Protein AF-A0A832LZ53-F1 (afdb_monomer)

Sequence (100 aa):
MDFEFILLSDTSSAKSMGSGDYKLNYEFEFPSDVISTNGNKAGANKVEWFKTVADLKEDIKMTATVKSDKKKCGLFGLELPIIILTGLSFFYVTRKKFKK

pLDDT: mean 80.63, std 11.54, range [45.47, 93.81]

Secondary structure (DSSP, 8-state):
-EEEEEEPP-HHHHTSTTTTT-EEEEEEE-SS-EEEESSEESSSSEEEEEEEGGGGGS-EEEEEEE-------TTTSSHHHHHHHHHHHHHHHHHHHTT-

Radius of gyration: 28.02 Å; Cα contacts (8 Å, |Δi|>4): 147; chains: 1; bounding box: 64×18×78 Å

Structure (mmCIF, N/CA/C/O backbone):
data_AF-A0A832LZ53-F1
#
_entry.id   AF-A0A832LZ53-F1
#
loop_
_atom_site.group_PDB
_atom_site.id
_atom_site.type_symbol
_atom_site.label_atom_id
_atom_site.label_alt_id
_atom_site.label_comp_id
_atom_site.label_asym_id
_atom_site.label_entity_id
_atom_site.label_seq_id
_atom_site.pdbx_PDB_ins_code
_atom_site.Cartn_x
_atom_site.Cartn_y
_atom_site.Cartn_z
_atom_site.occupancy
_atom_site.B_iso_or_equiv
_atom_site.auth_seq_id
_atom_site.auth_comp_id
_atom_site.auth_asym_id
_atom_site.auth_atom_id
_atom_site.pdbx_PDB_model_num
ATOM 1 N N . MET A 1 1 ? -2.874 -1.726 12.327 1.00 80.75 1 MET A N 1
ATOM 2 C CA . MET A 1 1 ? -2.403 -3.034 11.844 1.00 80.75 1 MET A CA 1
ATOM 3 C C . MET A 1 1 ? -1.465 -2.722 10.714 1.00 80.75 1 MET A C 1
ATOM 5 O O . MET A 1 1 ? -1.859 -1.955 9.843 1.00 80.75 1 MET A O 1
ATOM 9 N N . ASP A 1 2 ? -0.249 -3.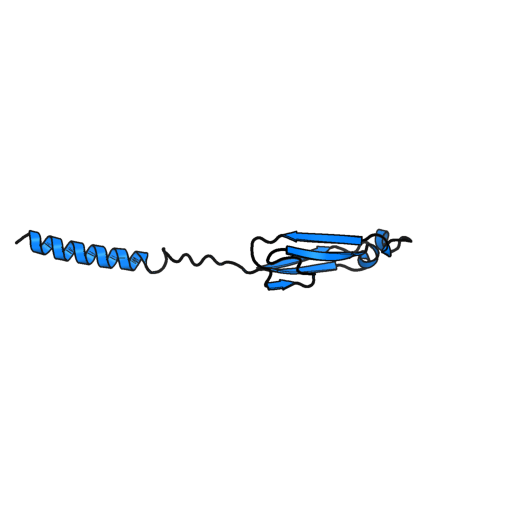238 10.776 1.00 86.44 2 ASP A N 1
ATOM 10 C CA . ASP A 1 2 ? 0.758 -2.953 9.763 1.00 86.44 2 ASP A CA 1
ATOM 11 C C . ASP A 1 2 ? 0.772 -4.091 8.748 1.00 86.44 2 ASP A C 1
ATOM 13 O O . ASP A 1 2 ? 0.799 -5.267 9.111 1.00 86.44 2 ASP A O 1
ATOM 17 N N . PHE A 1 3 ? 0.657 -3.716 7.481 1.00 87.94 3 PHE A N 1
ATOM 18 C CA . PHE A 1 3 ? 0.726 -4.586 6.324 1.00 87.94 3 PHE A CA 1
ATOM 19 C C . PHE A 1 3 ? 2.061 -4.347 5.626 1.00 87.94 3 PHE A C 1
ATOM 21 O O . PHE A 1 3 ? 2.421 -3.204 5.333 1.00 87.94 3 PHE A O 1
ATOM 28 N N . GLU A 1 4 ? 2.768 -5.434 5.344 1.00 90.50 4 GLU A N 1
ATOM 29 C CA . GLU A 1 4 ? 3.988 -5.438 4.550 1.00 90.50 4 GLU A CA 1
ATOM 30 C C . GLU A 1 4 ? 3.881 -6.549 3.510 1.00 90.50 4 GLU A C 1
ATOM 32 O O . GLU A 1 4 ? 3.619 -7.707 3.837 1.00 90.50 4 GLU A O 1
ATOM 37 N N . PHE A 1 5 ? 4.088 -6.180 2.253 1.00 89.56 5 PHE A N 1
ATOM 38 C CA . PHE A 1 5 ? 4.231 -7.107 1.148 1.00 89.56 5 PHE A CA 1
ATOM 39 C C . PHE A 1 5 ? 5.556 -6.828 0.452 1.00 89.56 5 PHE A C 1
ATOM 41 O O . PHE A 1 5 ? 5.847 -5.690 0.081 1.00 89.56 5 PHE A O 1
ATOM 48 N N . ILE A 1 6 ? 6.365 -7.869 0.280 1.00 90.56 6 ILE A N 1
ATOM 49 C CA . ILE A 1 6 ? 7.663 -7.772 -0.381 1.00 90.56 6 ILE A CA 1
ATOM 50 C C . ILE A 1 6 ? 7.568 -8.513 -1.703 1.00 90.56 6 ILE A C 1
ATOM 52 O O . ILE A 1 6 ? 7.327 -9.719 -1.735 1.00 90.56 6 ILE A O 1
ATOM 56 N N . LEU A 1 7 ? 7.785 -7.782 -2.788 1.00 87.00 7 LEU A N 1
ATOM 57 C CA . LEU A 1 7 ? 8.028 -8.371 -4.089 1.00 87.00 7 LEU A CA 1
ATOM 58 C C . LEU A 1 7 ? 9.534 -8.567 -4.248 1.00 87.00 7 LEU A C 1
ATOM 60 O O . LEU A 1 7 ? 10.297 -7.603 -4.189 1.00 87.00 7 LEU A O 1
ATOM 64 N N . LEU A 1 8 ? 9.944 -9.820 -4.417 1.00 87.06 8 LEU A N 1
ATOM 65 C CA . LEU A 1 8 ? 11.346 -10.168 -4.612 1.00 87.06 8 LEU A CA 1
ATOM 66 C C . LEU A 1 8 ? 11.853 -9.637 -5.952 1.00 87.06 8 LEU A C 1
ATOM 68 O O . LEU A 1 8 ? 11.109 -9.567 -6.932 1.00 87.06 8 LEU A O 1
ATOM 72 N N . SER A 1 9 ? 13.135 -9.299 -5.975 1.00 87.56 9 SER A N 1
ATOM 73 C CA . SER A 1 9 ? 13.832 -8.904 -7.189 1.00 87.56 9 SER A CA 1
ATOM 74 C C . SER A 1 9 ? 13.781 -9.993 -8.265 1.00 87.56 9 SER A C 1
ATOM 76 O O . SER A 1 9 ? 14.037 -11.174 -8.027 1.00 87.56 9 SER A O 1
ATOM 78 N N . ASP A 1 10 ? 13.495 -9.564 -9.490 1.00 82.94 10 ASP A N 1
ATOM 79 C CA . ASP A 1 10 ? 13.601 -10.357 -10.707 1.00 82.94 10 ASP A CA 1
ATOM 80 C C . ASP A 1 10 ? 14.523 -9.633 -11.691 1.00 82.94 10 ASP A C 1
ATOM 82 O O . ASP A 1 10 ? 14.119 -8.874 -12.577 1.00 82.94 10 ASP A O 1
ATOM 86 N N . THR A 1 11 ? 15.818 -9.892 -11.518 1.00 78.94 11 THR A N 1
ATOM 87 C CA . THR A 1 11 ? 16.865 -9.296 -12.352 1.00 78.94 11 THR A CA 1
ATOM 88 C C . THR A 1 11 ? 16.879 -9.836 -13.782 1.00 78.94 11 THR A C 1
ATOM 90 O O . THR A 1 11 ? 17.459 -9.189 -14.655 1.00 78.94 11 THR A O 1
ATOM 93 N N . SER A 1 12 ? 16.253 -10.992 -14.032 1.00 79.69 12 SER A N 1
ATOM 94 C CA . SER A 1 12 ? 16.148 -11.582 -15.369 1.00 79.69 12 SER A CA 1
ATOM 95 C C . SER A 1 12 ? 15.192 -10.749 -16.215 1.00 79.69 12 SER A C 1
ATOM 97 O O . SER A 1 12 ? 15.553 -10.287 -17.298 1.00 79.69 12 SER A O 1
ATOM 99 N N . SER A 1 13 ? 14.010 -10.471 -15.667 1.00 75.12 13 SER A N 1
ATOM 100 C CA . SER A 1 13 ? 12.989 -9.660 -16.330 1.00 75.12 13 SER A CA 1
ATOM 101 C C . SER A 1 13 ? 13.340 -8.166 -16.328 1.00 75.12 13 SER A C 1
ATOM 103 O O . SER A 1 13 ? 13.089 -7.468 -17.307 1.00 75.12 13 SER A O 1
ATOM 105 N N . ALA A 1 14 ? 13.993 -7.652 -15.279 1.00 77.25 14 ALA A N 1
ATOM 106 C CA . ALA A 1 14 ? 14.347 -6.231 -15.194 1.00 77.25 14 ALA A CA 1
ATOM 107 C C . ALA A 1 14 ? 15.411 -5.790 -16.220 1.00 77.25 14 ALA A C 1
ATOM 109 O O . ALA A 1 14 ? 15.422 -4.630 -16.636 1.00 77.25 14 ALA A O 1
ATOM 110 N N . LYS A 1 15 ? 16.306 -6.697 -16.644 1.00 79.44 15 LYS A N 1
ATOM 111 C CA . LYS A 1 15 ? 17.420 -6.398 -17.568 1.00 79.44 15 LYS A CA 1
ATOM 112 C C . LYS A 1 15 ? 17.055 -6.502 -19.052 1.00 79.44 15 LYS A C 1
ATOM 114 O O . LYS A 1 15 ? 17.879 -6.144 -19.893 1.00 79.44 15 LYS A O 1
ATOM 119 N N . SER A 1 16 ? 15.861 -6.987 -19.396 1.00 81.12 16 SER A N 1
ATOM 120 C CA . SER A 1 16 ? 15.435 -7.075 -20.795 1.00 81.12 16 SER A CA 1
ATOM 121 C C . SER A 1 16 ? 15.192 -5.686 -21.392 1.00 81.12 16 SER A C 1
ATOM 123 O O . SER A 1 16 ? 14.628 -4.815 -20.728 1.00 81.12 16 SER A O 1
ATOM 125 N N . MET A 1 17 ? 15.567 -5.479 -22.658 1.00 70.50 17 MET A N 1
ATOM 126 C CA . MET A 1 17 ? 15.229 -4.250 -23.386 1.00 70.50 17 MET A CA 1
ATOM 127 C C . MET A 1 17 ? 13.705 -4.048 -23.400 1.00 70.50 17 MET A C 1
ATOM 129 O O . MET A 1 17 ? 12.969 -4.959 -23.768 1.00 70.50 17 MET A O 1
ATOM 133 N N . GLY A 1 18 ? 13.241 -2.867 -22.982 1.00 74.75 18 GLY A N 1
ATOM 134 C CA . GLY A 1 18 ? 11.812 -2.538 -22.874 1.00 74.75 18 GLY A CA 1
ATOM 135 C C . GLY A 1 18 ? 11.174 -2.828 -21.508 1.00 74.75 18 GLY A C 1
ATOM 136 O O . GLY A 1 18 ? 9.987 -2.585 -21.329 1.00 74.75 18 GLY A O 1
ATOM 137 N N . SER A 1 19 ? 11.930 -3.289 -20.503 1.00 75.19 19 SER A N 1
ATOM 138 C CA . SER A 1 19 ? 11.408 -3.505 -19.137 1.00 75.19 19 SER A CA 1
ATOM 139 C C . SER A 1 19 ? 10.844 -2.234 -18.477 1.00 75.19 19 SER A C 1
ATOM 141 O O . SER A 1 19 ? 9.981 -2.314 -17.604 1.00 75.19 19 SER A O 1
ATOM 143 N N . GLY A 1 20 ? 11.286 -1.050 -18.908 1.00 79.06 20 GLY A N 1
ATOM 144 C CA . GLY A 1 20 ? 10.729 0.235 -18.471 1.00 79.06 20 GLY A CA 1
ATOM 145 C C . GLY A 1 20 ? 9.356 0.563 -19.071 1.00 79.06 20 GLY A C 1
ATOM 146 O O . GLY A 1 20 ? 8.624 1.369 -18.499 1.00 79.06 20 GLY A O 1
ATOM 147 N N . ASP A 1 21 ? 8.983 -0.077 -20.182 1.00 83.31 21 ASP A N 1
ATOM 148 C CA . ASP A 1 21 ? 7.712 0.172 -20.873 1.00 83.31 21 ASP A CA 1
ATOM 149 C C . ASP A 1 21 ? 6.551 -0.597 -20.222 1.00 83.31 21 ASP A C 1
ATOM 151 O O . ASP A 1 21 ? 5.388 -0.190 -20.300 1.00 83.31 21 ASP A O 1
ATOM 155 N N . TYR A 1 22 ? 6.865 -1.690 -19.521 1.00 83.88 22 TYR A N 1
ATOM 156 C CA . TYR A 1 22 ? 5.892 -2.502 -18.800 1.00 83.88 22 TYR A CA 1
ATOM 1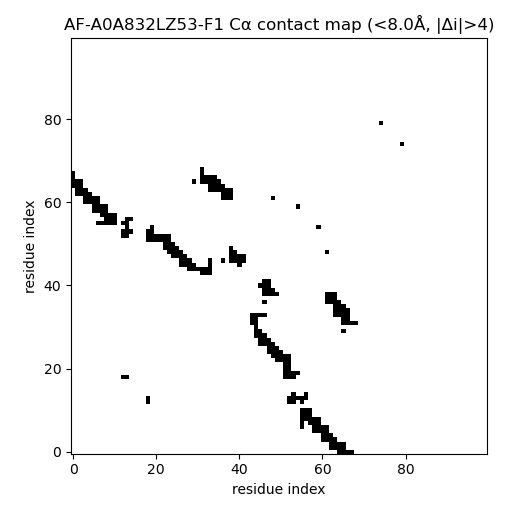57 C C . TYR A 1 22 ? 5.638 -1.934 -17.403 1.00 83.88 22 TYR A C 1
ATOM 159 O O . TYR A 1 22 ? 6.464 -2.043 -16.492 1.00 83.88 22 TYR A O 1
ATOM 167 N N . LYS A 1 23 ? 4.453 -1.343 -17.235 1.00 88.69 23 LYS A N 1
ATOM 168 C CA . LYS A 1 23 ? 3.962 -0.824 -15.956 1.00 88.69 23 LYS A CA 1
ATOM 169 C C . LYS A 1 23 ? 3.292 -1.935 -15.156 1.00 88.69 23 LYS A C 1
ATOM 171 O O . LYS A 1 23 ? 2.404 -2.623 -15.653 1.00 88.69 23 LYS A O 1
ATOM 176 N N . LEU A 1 24 ? 3.692 -2.061 -13.902 1.00 87.38 24 LEU A N 1
ATOM 177 C CA . LEU A 1 24 ? 3.092 -2.929 -12.904 1.00 87.38 24 LEU A CA 1
ATOM 178 C C . LEU A 1 24 ? 2.251 -2.055 -11.976 1.00 87.38 24 LEU A C 1
ATOM 180 O O . LEU A 1 24 ? 2.771 -1.128 -11.352 1.00 87.38 24 LEU A O 1
ATOM 184 N N . ASN A 1 25 ? 0.952 -2.333 -11.910 1.00 91.50 25 ASN A N 1
ATOM 185 C CA . ASN A 1 25 ? 0.055 -1.686 -10.963 1.00 91.50 25 ASN A CA 1
ATOM 186 C C . ASN A 1 25 ? -0.382 -2.709 -9.918 1.00 91.50 25 ASN A C 1
ATOM 188 O O . ASN A 1 25 ? -1.006 -3.713 -10.261 1.00 91.50 25 ASN A O 1
ATOM 192 N N . TYR A 1 26 ? -0.049 -2.448 -8.659 1.00 89.69 26 TYR A N 1
ATOM 193 C CA . TYR A 1 26 ? -0.502 -3.249 -7.532 1.00 89.69 26 TYR A CA 1
ATOM 194 C C . TYR A 1 26 ? -1.575 -2.479 -6.778 1.00 89.69 26 T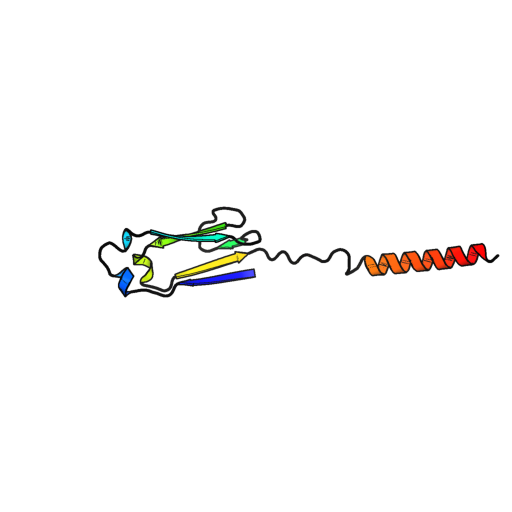YR A C 1
ATOM 196 O O . TYR A 1 26 ? -1.275 -1.467 -6.151 1.00 89.69 26 TYR A O 1
ATOM 204 N N . GLU A 1 27 ? -2.808 -2.974 -6.817 1.00 92.31 27 GLU A N 1
ATOM 205 C CA . GLU A 1 27 ? -3.926 -2.423 -6.054 1.00 92.31 27 GLU A CA 1
ATOM 206 C C . GLU A 1 27 ? -4.237 -3.348 -4.876 1.00 92.31 27 GLU A C 1
ATOM 208 O O . GLU A 1 27 ? -4.437 -4.552 -5.051 1.00 92.31 27 GLU A O 1
ATOM 213 N N . PHE A 1 28 ? -4.290 -2.778 -3.674 1.00 89.88 28 PHE A N 1
ATOM 214 C CA . PHE A 1 28 ? -4.748 -3.476 -2.479 1.00 89.88 28 PHE A CA 1
ATOM 215 C C . PHE A 1 28 ? -5.923 -2.729 -1.854 1.00 89.88 28 PHE A C 1
ATOM 217 O O . PHE A 1 28 ? -5.860 -1.524 -1.590 1.00 89.88 28 PHE A O 1
ATOM 224 N N . GLU A 1 29 ? -6.986 -3.480 -1.577 1.00 90.31 29 GLU A N 1
ATOM 225 C CA . GLU A 1 29 ? -8.165 -3.008 -0.862 1.00 90.31 29 GLU A CA 1
ATOM 226 C C . GLU A 1 29 ? -8.153 -3.556 0.567 1.00 90.31 29 GLU A C 1
ATOM 228 O O . GLU A 1 29 ? -8.055 -4.763 0.801 1.00 90.31 29 GLU A O 1
ATOM 233 N N . PHE A 1 30 ? -8.223 -2.647 1.533 1.00 88.44 30 PHE A N 1
ATOM 234 C CA . PHE A 1 30 ? -8.152 -2.946 2.954 1.00 88.44 30 PHE A CA 1
ATOM 235 C C . PHE A 1 30 ? -9.541 -2.856 3.603 1.00 88.44 30 PHE A C 1
ATOM 237 O O . PHE A 1 30 ? -10.401 -2.097 3.159 1.00 88.44 30 PHE A O 1
ATOM 244 N N . PRO A 1 31 ? -9.785 -3.602 4.695 1.00 85.31 31 PRO A N 1
ATOM 245 C CA . PRO A 1 31 ? -11.093 -3.632 5.352 1.00 85.31 31 PRO A CA 1
ATOM 246 C C . PRO A 1 31 ? -11.431 -2.366 6.161 1.00 85.31 31 PRO A C 1
ATOM 248 O O . PRO A 1 31 ? -12.547 -2.250 6.660 1.00 85.31 31 PRO A O 1
ATOM 251 N N . SER A 1 32 ? -10.481 -1.448 6.353 1.00 86.75 32 SER A N 1
ATOM 252 C CA . SER A 1 32 ? -10.663 -0.187 7.085 1.00 86.75 32 SER A CA 1
ATOM 253 C C . SER A 1 32 ? -9.730 0.883 6.505 1.00 86.75 32 SER A C 1
ATOM 255 O O . SER A 1 32 ? -8.959 0.615 5.579 1.00 86.75 32 SER A O 1
ATOM 257 N N . ASP A 1 33 ? -9.803 2.094 7.048 1.00 87.38 33 ASP A N 1
ATOM 258 C CA . ASP A 1 33 ? -9.081 3.256 6.541 1.00 87.38 33 ASP A CA 1
ATOM 259 C C . ASP A 1 33 ? -7.561 3.077 6.624 1.00 87.38 33 ASP A C 1
ATOM 261 O O . ASP A 1 33 ? -7.000 2.671 7.649 1.00 87.38 33 ASP A O 1
ATOM 265 N N . VAL A 1 34 ? -6.866 3.461 5.559 1.00 88.25 34 VAL A N 1
ATOM 266 C CA . VAL A 1 34 ? -5.407 3.448 5.492 1.00 88.25 34 VAL A CA 1
ATOM 267 C C . VAL A 1 34 ? -4.874 4.738 6.107 1.00 88.25 34 VAL A C 1
ATOM 269 O O . VAL A 1 34 ? -5.055 5.837 5.581 1.00 88.25 34 VAL A O 1
ATOM 272 N N . ILE A 1 35 ? -4.161 4.611 7.222 1.00 88.00 35 ILE A N 1
ATOM 273 C CA . ILE A 1 35 ? -3.564 5.726 7.961 1.00 88.00 35 ILE A CA 1
ATOM 274 C C . ILE A 1 35 ? -2.296 6.199 7.246 1.00 88.00 35 ILE A C 1
ATOM 276 O O . ILE A 1 35 ? -2.166 7.381 6.931 1.00 88.00 35 ILE A O 1
ATOM 280 N N . SER A 1 36 ? -1.398 5.272 6.915 1.00 87.75 36 SER A N 1
ATOM 281 C CA . SER A 1 36 ? -0.100 5.558 6.293 1.00 87.75 36 SER A CA 1
ATOM 282 C C . SER A 1 36 ? 0.220 4.526 5.217 1.00 87.75 36 SER A C 1
ATOM 284 O O . SER A 1 36 ? -0.200 3.380 5.331 1.00 87.75 36 SER A O 1
ATOM 286 N N . THR A 1 37 ? 0.937 4.921 4.170 1.00 91.81 37 THR A N 1
ATOM 287 C CA . THR A 1 37 ? 1.439 4.009 3.137 1.00 91.81 37 THR A CA 1
ATOM 288 C C . THR A 1 37 ? 2.606 4.642 2.382 1.00 91.81 37 THR A C 1
ATOM 290 O O . THR A 1 37 ? 2.706 5.867 2.327 1.00 91.81 37 THR A O 1
ATOM 293 N N . ASN A 1 38 ? 3.480 3.816 1.801 1.00 91.56 38 ASN A N 1
ATOM 294 C CA . ASN A 1 38 ? 4.499 4.252 0.843 1.00 91.56 38 ASN A CA 1
ATOM 295 C C . ASN A 1 38 ? 4.016 4.230 -0.626 1.00 91.56 38 ASN A C 1
ATOM 297 O O . ASN A 1 38 ? 4.825 4.433 -1.532 1.00 91.56 38 ASN A O 1
ATOM 301 N N . GLY A 1 39 ? 2.732 3.938 -0.859 1.00 89.06 39 GLY A N 1
ATOM 302 C CA . GLY A 1 39 ? 2.070 3.985 -2.163 1.00 89.06 39 GLY A CA 1
ATOM 303 C C . GLY A 1 39 ? 1.181 5.215 -2.342 1.00 89.06 39 GLY A C 1
ATOM 304 O O . GLY A 1 39 ? 1.198 6.150 -1.540 1.00 89.06 39 GLY A O 1
ATOM 305 N N . ASN A 1 40 ? 0.378 5.205 -3.402 1.00 90.06 40 ASN A N 1
ATOM 306 C CA . ASN A 1 40 ? -0.628 6.224 -3.662 1.00 90.06 40 ASN A CA 1
ATOM 307 C C . ASN A 1 40 ? -1.973 5.819 -3.042 1.00 90.06 40 ASN A C 1
ATOM 309 O O . ASN A 1 40 ? -2.435 4.695 -3.229 1.00 90.06 40 ASN A O 1
ATOM 313 N N . LYS A 1 41 ? -2.629 6.727 -2.316 1.00 87.88 41 LYS A N 1
ATOM 314 C CA . LYS A 1 41 ? -3.974 6.469 -1.782 1.00 87.88 41 LYS A CA 1
ATOM 315 C C . LYS A 1 41 ? -5.010 6.784 -2.859 1.00 87.88 41 LYS A C 1
ATOM 317 O O . LYS A 1 41 ? -5.282 7.950 -3.125 1.00 87.88 41 LYS A O 1
ATOM 322 N N . ALA A 1 42 ? -5.608 5.745 -3.436 1.00 85.69 42 ALA A N 1
ATOM 323 C CA . ALA A 1 42 ? -6.694 5.861 -4.415 1.00 85.69 42 ALA A CA 1
ATOM 324 C C . ALA A 1 42 ? -8.091 5.958 -3.764 1.00 85.69 42 ALA A C 1
ATOM 326 O O . ALA A 1 42 ? -9.102 6.110 -4.444 1.00 85.69 42 ALA A O 1
ATOM 327 N N . GLY A 1 43 ? -8.163 5.880 -2.432 1.00 85.69 43 GLY A N 1
ATOM 328 C CA . GLY A 1 43 ? -9.387 6.015 -1.646 1.00 85.69 43 GLY A CA 1
ATOM 329 C C . GLY A 1 43 ? -9.100 5.943 -0.145 1.00 85.69 43 GLY A C 1
ATOM 330 O O . GLY A 1 43 ? -7.942 5.897 0.271 1.00 85.69 43 GLY A O 1
ATOM 331 N N . ALA A 1 44 ? -10.149 5.913 0.681 1.00 84.62 44 ALA A N 1
ATOM 332 C CA . ALA A 1 44 ? -10.005 5.805 2.139 1.00 84.62 44 ALA A CA 1
ATOM 333 C C . ALA A 1 44 ? -9.352 4.474 2.560 1.00 84.62 44 ALA A C 1
ATOM 335 O O . ALA A 1 44 ? -8.525 4.423 3.467 1.00 84.62 44 ALA A O 1
ATOM 336 N N . ASN A 1 45 ? -9.681 3.411 1.835 1.00 88.44 45 ASN A N 1
ATOM 337 C CA . ASN A 1 45 ? -9.363 2.019 2.123 1.00 88.44 45 ASN A CA 1
ATOM 338 C C . ASN A 1 45 ? -8.633 1.320 0.958 1.00 88.44 45 ASN A C 1
ATOM 340 O O . ASN A 1 45 ? -8.474 0.102 0.971 1.00 88.44 45 ASN A O 1
ATOM 344 N N . LYS A 1 46 ? -8.164 2.079 -0.041 1.00 90.94 46 LYS A N 1
ATOM 345 C CA . LYS A 1 46 ? -7.453 1.562 -1.220 1.00 90.94 46 LYS A CA 1
ATOM 346 C C . LYS A 1 46 ? -6.082 2.198 -1.383 1.00 90.94 46 LYS A C 1
ATOM 348 O O . LYS A 1 46 ? -5.941 3.417 -1.250 1.00 90.94 46 LYS A O 1
ATOM 353 N N . VAL A 1 47 ? -5.094 1.372 -1.714 1.00 92.06 47 VAL A N 1
ATOM 354 C CA . VAL A 1 47 ? -3.732 1.814 -2.030 1.00 92.06 47 VAL A CA 1
ATOM 355 C C . VAL A 1 47 ? -3.273 1.204 -3.343 1.00 92.06 47 VAL A C 1
ATOM 357 O O . VAL A 1 47 ? -3.457 0.011 -3.577 1.00 92.06 47 VAL A O 1
ATOM 360 N N . GLU A 1 48 ? -2.640 2.034 -4.161 1.00 93.81 48 GLU A N 1
ATOM 361 C CA . GLU A 1 48 ? -2.045 1.672 -5.438 1.00 93.81 48 GLU A CA 1
ATOM 362 C C . GLU A 1 48 ? -0.531 1.893 -5.401 1.00 93.81 48 GLU A C 1
ATOM 364 O O . GLU A 1 48 ? -0.041 2.941 -4.969 1.00 93.81 48 GLU A O 1
ATOM 369 N N . TRP A 1 49 ? 0.226 0.925 -5.905 1.00 93.25 49 TRP 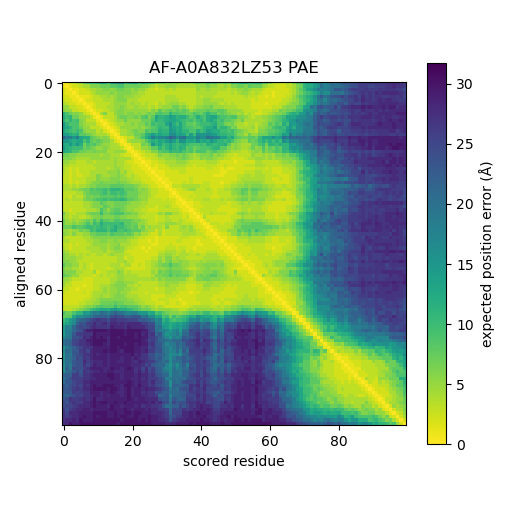A N 1
ATOM 370 C CA . TRP A 1 49 ? 1.655 1.066 -6.146 1.00 93.25 49 TRP A CA 1
ATOM 371 C C . TRP A 1 49 ? 1.946 0.913 -7.629 1.00 93.25 49 TRP A C 1
ATOM 373 O O . TRP A 1 49 ? 1.799 -0.163 -8.207 1.00 93.25 49 TRP A O 1
ATOM 383 N N . PHE A 1 50 ? 2.432 2.002 -8.216 1.00 91.62 50 PHE A N 1
ATOM 384 C CA . PHE A 1 50 ? 2.896 2.037 -9.593 1.00 91.62 50 PHE A CA 1
ATO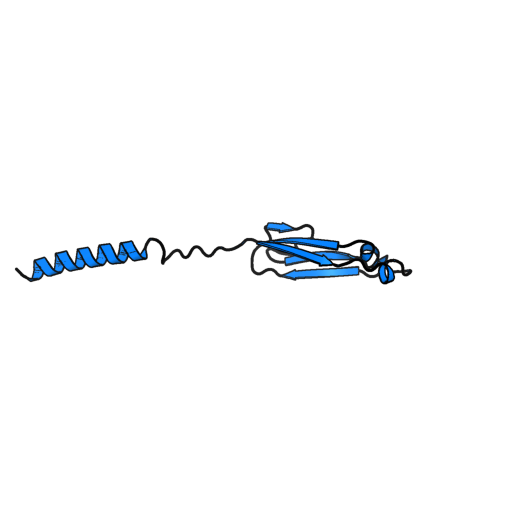M 385 C C . PHE A 1 50 ? 4.391 1.748 -9.630 1.00 91.62 50 PHE A C 1
ATOM 387 O O . PHE A 1 50 ? 5.194 2.482 -9.047 1.00 91.62 50 PHE A O 1
ATOM 394 N N . LYS A 1 51 ? 4.755 0.665 -10.308 1.00 89.38 51 LYS A N 1
ATOM 395 C CA . LYS A 1 51 ? 6.133 0.233 -10.543 1.00 89.38 51 LYS A CA 1
ATOM 396 C C . LYS A 1 51 ? 6.322 -0.107 -12.013 1.00 89.38 51 LYS A C 1
ATOM 398 O O . LYS A 1 51 ? 5.367 -0.168 -12.783 1.00 89.38 51 LYS A O 1
ATOM 403 N N . THR A 1 52 ? 7.560 -0.330 -12.408 1.00 88.38 52 THR A N 1
ATOM 404 C CA . THR A 1 52 ? 7.916 -0.869 -13.720 1.00 88.38 52 THR A CA 1
ATOM 405 C C . THR A 1 52 ? 8.623 -2.205 -13.556 1.00 88.38 52 THR A C 1
ATOM 407 O O . THR A 1 52 ? 9.155 -2.507 -12.487 1.00 88.38 52 THR A O 1
ATOM 410 N N . VAL A 1 53 ? 8.665 -3.016 -14.613 1.00 84.94 53 VAL A N 1
ATOM 411 C CA . VAL A 1 53 ? 9.455 -4.261 -14.596 1.00 84.94 53 VAL A CA 1
ATOM 412 C C . VAL A 1 53 ? 10.946 -3.955 -14.390 1.00 84.94 53 VAL A C 1
ATOM 414 O O . VAL A 1 53 ? 11.649 -4.724 -13.742 1.00 84.94 53 VAL A O 1
ATOM 417 N N . ALA A 1 54 ? 11.425 -2.793 -14.843 1.00 86.06 54 ALA A N 1
ATOM 418 C CA . ALA A 1 54 ? 12.783 -2.317 -14.568 1.00 86.06 54 ALA A CA 1
ATOM 419 C C . ALA A 1 54 ? 13.070 -2.090 -13.066 1.00 86.06 54 ALA A C 1
ATOM 421 O O . ALA A 1 54 ? 14.216 -2.238 -12.631 1.00 86.06 54 ALA A O 1
ATOM 422 N N . ASP A 1 55 ? 12.050 -1.767 -12.263 1.00 83.50 55 ASP A N 1
ATOM 423 C CA . ASP A 1 55 ? 12.195 -1.563 -10.815 1.00 83.50 55 ASP A CA 1
ATOM 424 C C . ASP A 1 55 ? 12.394 -2.878 -10.047 1.00 83.50 55 ASP A C 1
ATOM 426 O O . ASP A 1 55 ? 12.858 -2.849 -8.911 1.00 83.50 55 ASP A O 1
ATOM 430 N N . LEU A 1 56 ? 12.134 -4.034 -10.676 1.00 86.06 56 LEU A N 1
ATOM 431 C CA . LEU A 1 56 ? 12.353 -5.366 -10.091 1.00 86.06 56 LEU A CA 1
ATOM 432 C C . LEU A 1 56 ? 13.835 -5.754 -9.989 1.00 86.06 56 LEU A C 1
ATOM 434 O O . LEU A 1 56 ? 14.163 -6.874 -9.608 1.00 86.06 56 LEU A O 1
ATOM 438 N N . LYS A 1 57 ? 14.759 -4.851 -10.321 1.00 85.50 57 LYS A N 1
ATOM 439 C CA . LYS A 1 57 ? 16.196 -5.039 -10.071 1.00 85.50 57 LYS A CA 1
ATOM 440 C C . LYS A 1 57 ? 16.530 -5.189 -8.579 1.00 85.50 57 LYS A C 1
ATOM 442 O O . LYS A 1 57 ? 17.567 -5.757 -8.251 1.00 85.50 57 LYS A O 1
ATOM 447 N N . GLU A 1 58 ? 15.665 -4.674 -7.710 1.00 87.00 58 GLU A N 1
ATOM 448 C CA . GLU A 1 58 ? 15.776 -4.687 -6.252 1.00 87.00 58 GLU A CA 1
ATOM 449 C C . GLU A 1 58 ? 14.441 -5.130 -5.640 1.00 87.00 58 GLU A C 1
ATOM 451 O O . GLU A 1 58 ? 13.399 -5.090 -6.296 1.00 87.00 58 GLU A O 1
ATOM 456 N N . ASP A 1 59 ? 14.468 -5.563 -4.381 1.00 89.19 59 ASP A N 1
ATOM 457 C CA . ASP A 1 59 ? 13.256 -5.976 -3.680 1.00 89.19 59 ASP A CA 1
ATOM 458 C C . ASP A 1 59 ? 12.349 -4.765 -3.424 1.00 89.19 59 ASP A C 1
ATOM 460 O O . ASP A 1 59 ? 12.751 -3.762 -2.824 1.00 89.19 59 ASP A O 1
ATOM 464 N N . ILE A 1 60 ? 11.087 -4.869 -3.834 1.00 88.81 60 ILE A N 1
ATOM 465 C CA . ILE A 1 60 ? 10.106 -3.799 -3.672 1.00 88.81 60 ILE A CA 1
ATOM 466 C C . ILE A 1 60 ? 9.272 -4.082 -2.428 1.00 88.81 60 ILE A C 1
ATOM 468 O O . ILE A 1 60 ? 8.489 -5.029 -2.381 1.00 88.81 60 ILE A O 1
ATOM 472 N N . LYS A 1 61 ? 9.402 -3.214 -1.423 1.00 90.56 61 LYS A N 1
ATOM 473 C CA . LYS A 1 61 ? 8.583 -3.259 -0.207 1.00 90.56 61 LYS A CA 1
ATOM 474 C C . LYS A 1 61 ? 7.364 -2.359 -0.359 1.00 90.56 61 LYS A C 1
ATOM 476 O O . LYS A 1 61 ? 7.503 -1.153 -0.558 1.00 90.56 61 LYS A O 1
ATOM 481 N N . MET A 1 62 ? 6.177 -2.932 -0.239 1.00 91.75 62 MET A N 1
ATOM 482 C CA . MET A 1 62 ? 4.893 -2.236 -0.232 1.00 91.75 62 MET A CA 1
ATOM 483 C C . MET A 1 62 ? 4.332 -2.291 1.183 1.00 91.75 62 MET A C 1
ATOM 485 O O . MET A 1 62 ? 4.085 -3.371 1.717 1.00 91.75 62 MET A O 1
ATOM 489 N N . THR A 1 63 ? 4.181 -1.128 1.814 1.00 92.19 63 THR A N 1
ATOM 490 C CA . THR A 1 63 ? 3.776 -1.031 3.218 1.00 92.19 63 THR A CA 1
ATOM 491 C C . THR A 1 63 ? 2.545 -0.154 3.379 1.00 92.19 63 THR A C 1
ATOM 493 O O . THR A 1 63 ? 2.404 0.903 2.753 1.00 92.19 63 THR A O 1
ATOM 496 N N . ALA A 1 64 ? 1.630 -0.592 4.239 1.00 90.94 64 ALA A N 1
ATOM 497 C CA . ALA A 1 64 ? 0.439 0.163 4.597 1.00 90.94 64 ALA A CA 1
ATOM 498 C C . ALA A 1 64 ? 0.087 -0.055 6.071 1.00 90.94 64 ALA A C 1
ATOM 500 O O . ALA A 1 64 ? 0.044 -1.177 6.561 1.00 90.94 64 ALA A O 1
ATOM 501 N N . THR A 1 65 ? -0.217 1.022 6.783 1.00 89.31 65 THR A N 1
ATOM 502 C CA . THR A 1 65 ? -0.768 0.971 8.136 1.00 89.31 65 THR A CA 1
ATOM 503 C C . THR A 1 65 ? -2.264 1.205 8.046 1.00 89.31 65 THR A C 1
ATOM 505 O O . THR A 1 65 ? -2.715 2.302 7.713 1.00 89.31 65 THR A O 1
ATOM 508 N N . VAL A 1 66 ? -3.038 0.178 8.377 1.00 87.75 66 VAL A N 1
ATOM 509 C CA . VAL A 1 66 ? -4.502 0.207 8.374 1.00 87.75 66 VAL A CA 1
ATOM 510 C C . VAL A 1 66 ? -5.010 0.467 9.784 1.00 87.75 66 VAL A C 1
ATOM 512 O O . VAL A 1 66 ? -4.486 -0.067 10.775 1.00 87.75 66 VAL A O 1
ATOM 515 N N . LYS A 1 67 ? -6.057 1.280 9.890 1.00 85.75 67 LYS A N 1
ATOM 516 C CA . LYS A 1 67 ? -6.754 1.532 11.142 1.00 85.75 67 LYS A CA 1
ATOM 517 C C . LYS A 1 67 ? -7.332 0.217 11.648 1.00 85.75 67 LYS A C 1
ATOM 519 O O . LYS A 1 67 ? -8.124 -0.451 10.996 1.00 85.75 67 LYS A O 1
ATOM 524 N N . SER A 1 68 ? -6.868 -0.203 12.819 1.00 74.62 68 SER A N 1
ATOM 525 C CA . SER A 1 68 ? -7.467 -1.349 13.484 1.00 74.62 68 SER A CA 1
ATOM 526 C C . SER A 1 68 ? -8.688 -0.825 14.214 1.00 74.62 68 SER A C 1
ATOM 528 O O . SER A 1 68 ? -8.555 -0.218 15.280 1.00 74.62 68 SER A O 1
ATOM 530 N N . ASP A 1 69 ? -9.868 -1.045 13.643 1.00 62.94 69 ASP A N 1
ATOM 531 C CA . ASP A 1 69 ? -11.112 -0.934 14.391 1.00 62.94 69 ASP A CA 1
ATOM 532 C C . ASP A 1 69 ? -11.128 -2.065 15.418 1.00 62.94 69 ASP A C 1
ATOM 534 O O . ASP A 1 69 ? -11.747 -3.116 15.246 1.00 62.94 69 ASP A O 1
ATOM 538 N N . LYS A 1 70 ? -10.406 -1.858 16.524 1.00 58.78 70 LYS A N 1
ATOM 539 C CA . LYS A 1 70 ? -10.692 -2.551 17.771 1.00 58.78 70 LYS A CA 1
ATOM 540 C C . LYS A 1 70 ? -12.114 -2.141 18.114 1.00 58.78 70 LYS A C 1
ATOM 542 O O . LYS A 1 70 ? -12.316 -1.099 18.735 1.00 58.78 70 LYS A O 1
ATOM 547 N N . LYS A 1 71 ? -13.096 -2.920 17.649 1.00 56.62 71 LYS A N 1
ATOM 548 C CA . LYS A 1 71 ? -14.489 -2.816 18.071 1.00 56.62 71 LYS A CA 1
ATOM 549 C C . LYS A 1 71 ? -14.455 -2.816 19.593 1.00 56.62 71 LYS A C 1
ATOM 551 O O . LYS A 1 71 ? -14.231 -3.851 20.214 1.00 56.62 71 LYS A O 1
ATOM 556 N N . LYS A 1 72 ? -14.577 -1.638 20.206 1.00 52.88 72 LYS A N 1
ATOM 557 C CA . LYS A 1 72 ? -14.787 -1.538 21.643 1.00 52.88 72 LYS A CA 1
ATOM 558 C C . LYS A 1 72 ? -16.117 -2.244 21.861 1.00 52.88 72 LYS A C 1
ATOM 560 O O . LYS A 1 72 ? -17.142 -1.750 21.403 1.00 52.88 72 LYS A O 1
ATOM 565 N N . CYS A 1 73 ? -16.086 -3.434 22.458 1.00 57.41 73 CYS A N 1
ATOM 566 C CA . CYS A 1 73 ? -17.266 -4.168 22.904 1.00 57.41 73 CYS A CA 1
ATOM 567 C C . CYS A 1 73 ? -17.980 -3.324 23.971 1.00 57.41 73 CYS A C 1
ATOM 569 O O . CYS A 1 73 ? -17.821 -3.549 25.166 1.00 57.41 73 CYS A O 1
ATOM 571 N N . GLY A 1 74 ? -18.703 -2.295 23.528 1.00 52.22 74 GLY A N 1
ATOM 572 C CA . GLY A 1 74 ? -19.231 -1.224 24.370 1.00 52.22 74 GLY A CA 1
ATOM 573 C C . GLY A 1 74 ? -20.369 -1.655 25.285 1.00 52.22 74 GLY A C 1
ATOM 574 O O . GLY A 1 74 ? -20.679 -0.931 26.217 1.00 52.22 74 GLY A O 1
ATOM 575 N N . LEU A 1 75 ? -20.949 -2.842 25.074 1.00 58.31 75 LEU A N 1
ATOM 576 C CA . LEU A 1 75 ? -22.150 -3.264 25.798 1.00 58.31 75 LEU A CA 1
ATOM 577 C C . LEU A 1 75 ? -21.917 -4.367 26.844 1.00 58.31 75 LEU A C 1
ATOM 579 O O . LEU A 1 75 ? -22.755 -4.562 27.715 1.00 58.31 75 LEU A O 1
ATOM 583 N N . PHE A 1 76 ? -20.779 -5.072 26.805 1.00 59.38 76 PHE A N 1
ATOM 584 C CA . PHE A 1 76 ? -20.539 -6.239 27.674 1.00 59.38 76 PHE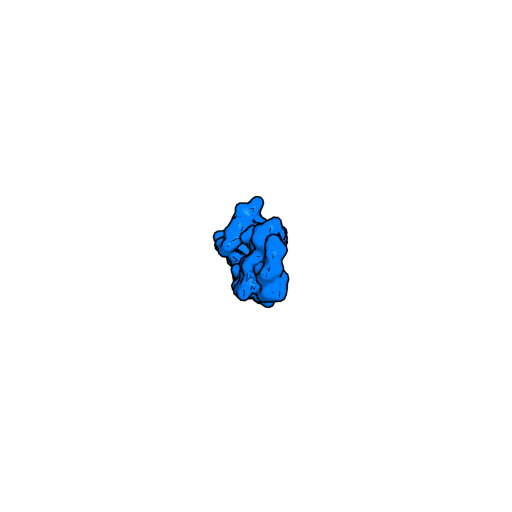 A CA 1
ATOM 585 C C . PHE A 1 76 ? -19.531 -5.998 28.808 1.00 59.38 76 PHE A C 1
ATOM 587 O O . PHE A 1 76 ? -19.488 -6.784 29.747 1.00 59.38 76 PHE A O 1
ATOM 594 N N . GLY A 1 77 ? -18.718 -4.937 28.744 1.00 59.66 77 GLY A N 1
ATOM 595 C CA . GLY A 1 77 ? -17.592 -4.760 29.672 1.00 59.66 77 GLY A CA 1
ATOM 596 C C . GLY A 1 77 ? -17.917 -4.039 30.983 1.00 59.66 77 GLY A C 1
ATOM 597 O O . GLY A 1 77 ? -17.356 -4.389 32.016 1.00 59.66 77 GLY A O 1
ATOM 598 N N . LEU A 1 78 ? -18.797 -3.033 30.955 1.00 61.50 78 LEU A N 1
ATOM 599 C CA . LEU A 1 78 ? -19.025 -2.162 32.118 1.00 61.50 78 LEU A CA 1
ATOM 600 C C . LEU A 1 78 ? -20.505 -1.876 32.391 1.00 61.50 78 LEU A C 1
ATOM 602 O O . LEU A 1 78 ? -20.899 -1.798 33.549 1.00 61.50 78 LEU A O 1
ATOM 606 N N . GLU A 1 79 ? -21.348 -1.800 31.360 1.00 62.34 79 GLU A N 1
ATOM 607 C CA . GLU A 1 79 ? -22.770 -1.478 31.549 1.00 62.34 79 GLU A CA 1
ATOM 608 C C . GLU A 1 79 ? -23.618 -2.685 31.972 1.00 62.34 79 GLU A C 1
ATOM 610 O O . GLU A 1 79 ? -24.512 -2.555 32.807 1.00 62.34 79 GLU A O 1
ATOM 615 N N . LEU A 1 80 ? -23.300 -3.885 31.477 1.00 72.69 80 LEU A N 1
ATOM 616 C CA . LEU A 1 80 ?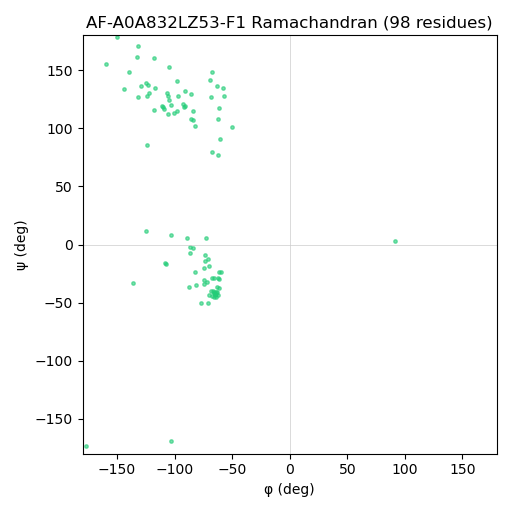 -24.049 -5.108 31.787 1.00 72.69 80 LEU A CA 1
ATOM 617 C C . LEU A 1 80 ? -24.027 -5.473 33.292 1.00 72.69 80 LEU A C 1
ATOM 619 O O . LEU A 1 80 ? -25.092 -5.750 33.848 1.00 72.69 80 LEU A O 1
ATOM 623 N N . PRO A 1 81 ? -22.881 -5.391 34.003 1.00 74.44 81 PRO A N 1
ATOM 624 C CA . PRO A 1 81 ? -22.843 -5.570 35.457 1.00 74.44 81 PRO A CA 1
ATOM 625 C C . PRO A 1 81 ? -23.671 -4.527 36.223 1.00 74.44 81 PRO A C 1
ATOM 627 O O . PRO A 1 81 ? -24.321 -4.860 37.215 1.00 74.44 81 PRO A O 1
ATOM 630 N N . ILE A 1 82 ? -23.685 -3.272 35.758 1.00 79.12 82 ILE A N 1
ATOM 631 C CA . ILE A 1 82 ? -24.408 -2.167 36.406 1.00 79.12 82 ILE A CA 1
ATOM 632 C C . ILE A 1 82 ? -25.923 -2.351 36.259 1.00 79.12 82 ILE A C 1
ATOM 634 O O . ILE A 1 82 ? -26.660 -2.193 37.235 1.00 79.12 82 ILE A O 1
ATOM 638 N N . ILE A 1 83 ? -26.398 -2.739 35.072 1.00 80.06 83 ILE A N 1
ATOM 639 C CA . ILE A 1 83 ? -27.823 -3.008 34.812 1.00 80.06 83 ILE A CA 1
ATOM 640 C C . ILE A 1 83 ? -28.317 -4.187 35.663 1.00 80.06 83 ILE A C 1
ATOM 642 O O . ILE A 1 83 ? -29.396 -4.123 36.251 1.00 80.06 83 ILE A O 1
ATOM 646 N N . ILE A 1 84 ? -27.513 -5.246 35.801 1.00 81.44 84 ILE A N 1
ATOM 647 C CA . ILE A 1 84 ? -27.870 -6.397 36.644 1.00 81.44 84 ILE A CA 1
ATOM 648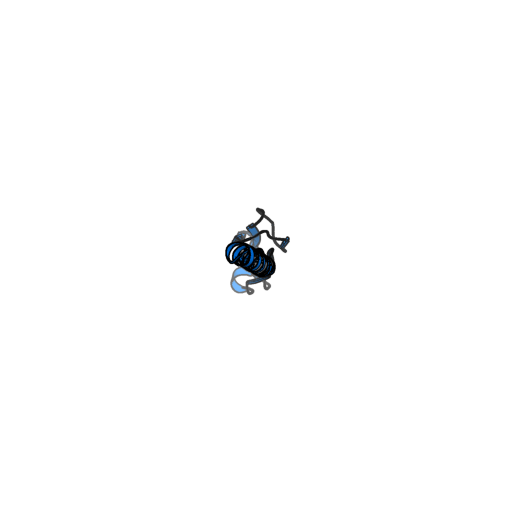 C C . ILE A 1 84 ? -27.932 -5.999 38.128 1.00 81.44 84 ILE A C 1
ATOM 650 O O . ILE A 1 84 ? -28.896 -6.345 38.815 1.00 81.44 84 ILE A O 1
ATOM 654 N N . LEU A 1 85 ? -26.947 -5.248 38.633 1.00 81.31 85 LEU A N 1
ATOM 655 C CA . LEU A 1 85 ? -26.915 -4.810 40.036 1.00 81.31 85 LEU A CA 1
ATOM 656 C C . LEU A 1 85 ? -28.074 -3.866 40.387 1.00 81.31 85 LEU A C 1
ATOM 658 O O . LEU A 1 85 ? -28.708 -4.016 41.436 1.00 81.31 85 LEU A O 1
ATOM 662 N N . THR A 1 86 ? -28.382 -2.913 39.508 1.00 83.44 86 THR A N 1
ATOM 663 C CA . THR A 1 86 ? -29.512 -1.986 39.686 1.00 83.44 86 THR A CA 1
ATOM 664 C C . THR A 1 86 ? -30.860 -2.705 39.572 1.00 83.44 86 THR A C 1
ATOM 666 O O . THR A 1 86 ? -31.748 -2.476 40.393 1.00 83.44 86 THR A O 1
ATOM 669 N N . GLY A 1 87 ? -31.001 -3.654 38.643 1.00 82.12 87 GLY A N 1
ATOM 670 C CA . GLY A 1 87 ? -32.207 -4.476 38.513 1.00 82.12 87 GLY A CA 1
ATOM 671 C C . GLY A 1 87 ? -32.466 -5.366 39.735 1.00 82.12 87 GLY A C 1
ATOM 672 O O . GLY A 1 87 ? -33.583 -5.405 40.254 1.00 82.12 87 GLY A O 1
ATOM 673 N N . LEU A 1 88 ? -31.431 -6.038 40.251 1.00 83.12 88 LEU A N 1
ATOM 674 C CA . LEU A 1 88 ? -31.538 -6.901 41.434 1.00 83.12 88 LEU A CA 1
ATOM 675 C C . LEU A 1 88 ? -31.874 -6.119 42.708 1.00 83.12 88 LEU A C 1
ATOM 677 O O . LEU A 1 88 ? -32.715 -6.553 43.499 1.00 83.12 88 LEU A O 1
ATOM 681 N N . SER A 1 89 ? -31.252 -4.956 42.904 1.00 82.19 89 SER A N 1
ATOM 682 C CA . SER A 1 89 ? -31.536 -4.095 44.057 1.00 82.19 89 SER A CA 1
ATOM 683 C C . SER A 1 89 ? -32.962 -3.537 44.013 1.00 82.19 89 SER A C 1
ATOM 685 O O . SER A 1 89 ? -33.664 -3.575 45.028 1.00 82.19 89 SER A O 1
ATOM 687 N N . PHE A 1 90 ? -33.450 -3.126 42.838 1.00 81.25 90 PHE A N 1
ATOM 688 C CA . PHE A 1 90 ? -34.835 -2.680 42.670 1.00 81.25 90 PHE A CA 1
ATOM 689 C C . PHE A 1 90 ? -35.849 -3.809 42.915 1.00 81.25 90 PHE A C 1
ATOM 691 O O . PHE A 1 90 ? -36.848 -3.618 43.618 1.00 81.25 90 PHE A O 1
ATOM 698 N N . PHE A 1 91 ? -35.576 -5.015 42.409 1.00 81.44 91 PHE A N 1
ATOM 699 C CA . PHE A 1 91 ? -36.427 -6.187 42.630 1.00 81.44 91 PHE A CA 1
ATOM 700 C C . PHE A 1 91 ? -36.483 -6.590 44.112 1.00 81.44 91 PHE A C 1
ATOM 702 O O . PHE A 1 91 ? -37.549 -6.901 44.644 1.00 81.44 91 PHE A O 1
ATOM 709 N N . TYR A 1 92 ? -35.355 -6.536 44.820 1.00 79.75 92 TYR A N 1
ATOM 710 C CA . TYR A 1 92 ? -35.306 -6.857 46.246 1.00 79.75 92 TYR A CA 1
ATOM 711 C C . TYR A 1 92 ? -36.111 -5.864 47.101 1.00 79.75 92 TYR A C 1
ATOM 713 O O . TYR A 1 92 ? -36.874 -6.274 47.980 1.00 79.75 92 TYR A O 1
ATOM 721 N N . VAL A 1 93 ? -36.000 -4.561 46.821 1.00 78.88 93 VAL A N 1
ATOM 722 C CA . VAL A 1 93 ? -36.734 -3.510 47.549 1.00 78.88 93 VAL A CA 1
ATOM 723 C C . VAL A 1 93 ? -38.241 -3.591 47.293 1.00 78.88 93 VAL A C 1
ATOM 725 O O . VAL A 1 93 ? -39.036 -3.524 48.235 1.00 78.88 93 VAL A O 1
ATOM 728 N N . THR A 1 94 ? -38.653 -3.782 46.039 1.00 76.88 94 THR A N 1
ATOM 729 C CA . THR A 1 94 ? -40.076 -3.889 45.673 1.00 76.88 94 THR A CA 1
ATOM 730 C C . THR A 1 94 ? -40.722 -5.151 46.246 1.00 76.88 94 THR A C 1
ATOM 732 O O . THR A 1 94 ? -41.817 -5.078 46.804 1.00 76.88 94 THR A O 1
ATOM 735 N N . ARG A 1 95 ? -40.019 -6.291 46.247 1.00 69.75 95 ARG A N 1
ATOM 736 C CA . ARG A 1 95 ? -40.521 -7.543 46.838 1.00 69.75 95 ARG A CA 1
ATOM 737 C C . ARG A 1 95 ? -40.699 -7.465 48.359 1.00 69.75 95 ARG A C 1
ATOM 739 O O . ARG A 1 95 ? -41.576 -8.131 48.905 1.00 69.75 95 ARG A O 1
ATOM 746 N N . LYS A 1 96 ? -39.907 -6.637 49.051 1.00 60.81 96 LYS A N 1
ATOM 747 C CA . LYS A 1 96 ? -40.041 -6.401 50.499 1.00 60.81 96 LYS A CA 1
ATOM 748 C C . LYS A 1 96 ? -41.246 -5.517 50.845 1.00 60.81 96 LYS A C 1
ATOM 750 O O . LYS A 1 96 ? -41.831 -5.700 51.907 1.00 60.81 96 LYS A O 1
ATOM 755 N N . LYS A 1 97 ? -41.638 -4.598 49.953 1.00 56.69 97 LYS A N 1
ATOM 756 C CA . LYS A 1 97 ? -42.847 -3.767 50.113 1.00 56.69 97 LYS A CA 1
ATOM 757 C C . LYS A 1 97 ? -44.151 -4.548 49.922 1.00 56.69 97 LYS A C 1
ATOM 759 O O . LYS A 1 97 ? -45.117 -4.226 50.592 1.00 56.69 97 LYS A O 1
ATOM 764 N N . PHE A 1 98 ? -44.168 -5.572 49.067 1.00 57.94 98 PHE A N 1
ATOM 765 C CA . PHE A 1 98 ? -45.360 -6.397 48.801 1.00 57.94 98 PHE A CA 1
ATOM 766 C C . PHE A 1 98 ? -45.588 -7.550 49.801 1.00 57.94 98 PHE A C 1
ATOM 768 O O . PHE A 1 98 ? -46.571 -8.272 49.680 1.00 57.94 98 PHE A O 1
ATOM 775 N N . LYS A 1 99 ? -44.683 -7.756 50.768 1.00 53.75 99 LYS A N 1
ATOM 776 C CA . LYS A 1 99 ? -44.801 -8.777 51.831 1.00 53.75 99 LYS A CA 1
ATOM 777 C C . LYS A 1 99 ? -45.223 -8.210 53.201 1.00 53.75 99 LYS A C 1
ATOM 779 O O . LYS A 1 99 ? -45.154 -8.938 54.189 1.00 53.75 99 LYS A O 1
ATOM 784 N N . LYS A 1 100 ? -45.601 -6.932 53.268 1.00 45.47 100 LYS A N 1
ATOM 785 C CA . LYS A 1 1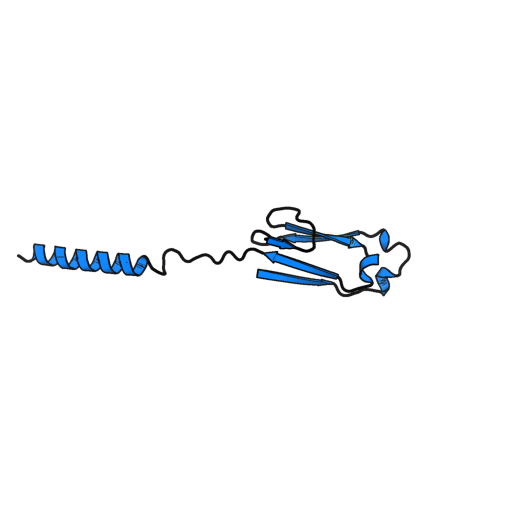00 ? -46.247 -6.298 54.427 1.00 45.47 100 LYS A CA 1
ATOM 786 C C . LYS A 1 100 ? -47.735 -6.165 54.148 1.00 45.47 100 LYS A C 1
ATOM 788 O O . LYS A 1 100 ? -48.493 -6.264 55.131 1.00 45.47 100 LYS A O 1
#

Nearest PDB structures (foldseek):
  2nc8-assembly1_A  TM=7.931E-01  e=2.759E-02  Mycobacterium tuberculosis
  6o7i-assembly1_D  TM=1.353E-01  e=7.440E+00  Thermococcus onnurineus NA1

Mean predicted aligned error: 13.49 Å

Solvent-accessible surface area (backbone atoms only — not comparable to full-atom values): 5779 Å² total; per-residue (Å²): 80,80,44,78,46,74,46,74,51,39,55,74,61,19,69,41,91,65,18,71,76,44,74,42,77,46,77,49,79,50,101,38,46,54,76,47,60,84,53,46,73,81,49,64,33,31,39,36,39,83,48,33,39,38,60,23,63,42,67,46,78,47,42,37,32,33,52,68,80,73,74,73,68,76,64,72,77,62,52,46,64,50,54,51,54,53,51,52,53,51,51,54,56,53,57,59,64,76,74,113

Foldseek 3Di:
DKDKDKDAADLVQLPDPCQQVAKDKDKDFAPAAWPDWPADDPDRGMGIHIDTSNNSNHMDMTMTDGDPPPPPPVPPDPVVVVVVVVVVVVVVVVVVVVVD